Protein AF-A0A2V8IHZ8-F1 (afdb_monomer_lite)

Radius of gyration: 17.78 Å; chains: 1; bounding box: 37×29×48 Å

Foldseek 3Di:
DDDDDDDPVRCVVVVVVVVVVVVVVVVCVVVDPWDAFQQDVVSQVVQVKDKDQWDWDDDPHGIDIDHDPMDIDGHTDDDLPDWDKDKDKDQADDPDWDWDFDDDPNHTQDIDIGHHDNRDIDIDITGDDNVRRD

Sequence (134 aa):
MYWNVYSPEEWKVRAAAVAAVDARRKDVERRTIDRVVVDDSAGEQAHALRGENATEGFFEGRKTREARGGWFSYELKIAGDAPVTLAATYRGSEGRRRVFDVLVDDQKIATESLEYHPTEELDKEYRVPDAITR

Secondary structure (DSSP, 8-state):
-------HHHHHHHHHHHHHHHHHHHHHHHH-S----TT-HHHHHHTT-EEEEEEEEEETTEEEEEEEEEEEE------TTS--EEEEEEEPBSSSPPEEEEEETTEEEEEEE--B-TT-EEEEEEEPPHHHH-

Structure (mmCIF, N/CA/C/O backbone):
data_AF-A0A2V8IHZ8-F1
#
_entry.id   AF-A0A2V8IHZ8-F1
#
loop_
_atom_site.group_PDB
_atom_site.id
_atom_site.type_symbol
_atom_site.label_atom_id
_atom_site.label_alt_id
_atom_site.label_comp_id
_atom_site.label_asym_id
_atom_site.label_entity_id
_atom_site.label_seq_id
_atom_site.pdbx_PDB_ins_code
_atom_site.Cartn_x
_atom_site.Cartn_y
_atom_site.Cartn_z
_atom_site.occupancy
_atom_site.B_iso_or_equiv
_atom_site.auth_seq_id
_atom_site.auth_comp_id
_atom_site.auth_asym_id
_atom_site.auth_atom_id
_atom_site.pdbx_PDB_model_num
ATOM 1 N N . MET A 1 1 ? 14.580 13.621 -26.793 1.00 48.56 1 MET A N 1
ATOM 2 C CA . MET A 1 1 ? 13.877 12.360 -27.112 1.00 48.56 1 MET A CA 1
ATOM 3 C C . MET A 1 1 ? 14.943 11.283 -27.209 1.00 48.56 1 MET A C 1
ATOM 5 O O . MET A 1 1 ? 15.886 11.484 -27.962 1.00 48.56 1 MET A O 1
ATOM 9 N N . TYR A 1 2 ? 14.853 10.229 -26.400 1.00 54.69 2 TYR A N 1
ATOM 10 C CA . TYR A 1 2 ? 15.806 9.115 -26.406 1.00 54.69 2 TYR A CA 1
ATOM 11 C C . TYR A 1 2 ? 15.078 7.857 -26.877 1.00 54.69 2 TYR A C 1
ATOM 13 O O . TYR A 1 2 ? 13.964 7.595 -26.428 1.00 54.69 2 TYR A O 1
ATOM 21 N N . TRP A 1 3 ? 15.697 7.113 -27.791 1.00 72.44 3 TRP A N 1
ATOM 22 C CA . TRP A 1 3 ? 15.187 5.843 -28.301 1.00 72.44 3 TRP A CA 1
ATOM 23 C C . TRP A 1 3 ? 16.111 4.718 -27.857 1.00 72.44 3 TRP A C 1
ATOM 25 O O . TRP A 1 3 ? 17.318 4.784 -28.083 1.00 72.44 3 TRP A O 1
ATOM 35 N N . ASN A 1 4 ? 15.538 3.682 -27.250 1.00 74.81 4 ASN A N 1
ATOM 36 C CA . ASN A 1 4 ? 16.268 2.451 -26.981 1.00 74.81 4 ASN A CA 1
ATOM 37 C C . ASN A 1 4 ? 16.297 1.613 -28.262 1.00 74.81 4 ASN A C 1
ATOM 39 O O . ASN A 1 4 ? 15.245 1.248 -28.788 1.00 74.81 4 ASN A O 1
ATOM 43 N N . VAL A 1 5 ? 17.497 1.329 -28.763 1.00 80.00 5 VAL A N 1
ATOM 44 C CA . VAL A 1 5 ? 17.718 0.471 -29.931 1.00 80.00 5 VAL A CA 1
ATOM 45 C C . VAL A 1 5 ? 18.131 -0.902 -29.422 1.00 80.00 5 VAL A C 1
ATOM 47 O O . VAL A 1 5 ? 19.093 -1.010 -28.668 1.00 80.00 5 VAL A O 1
ATOM 50 N N . TYR A 1 6 ? 17.395 -1.935 -29.820 1.00 81.69 6 TYR A N 1
ATOM 51 C CA . TYR A 1 6 ? 17.648 -3.319 -29.424 1.00 81.69 6 TYR A CA 1
ATOM 52 C C . TYR A 1 6 ? 17.992 -4.155 -30.655 1.00 81.69 6 TYR A C 1
ATOM 54 O O . TYR A 1 6 ? 17.402 -3.955 -31.721 1.00 81.69 6 TYR A O 1
ATOM 62 N N . SER A 1 7 ? 18.894 -5.126 -30.512 1.00 89.06 7 SER A N 1
ATOM 63 C CA . SER A 1 7 ? 19.022 -6.195 -31.505 1.00 89.06 7 SER A CA 1
ATOM 64 C C . SER A 1 7 ? 17.756 -7.072 -31.533 1.00 89.06 7 SER A C 1
ATOM 66 O O . SER A 1 7 ? 16.971 -7.073 -30.578 1.00 89.06 7 SER A O 1
ATOM 68 N N . PRO A 1 8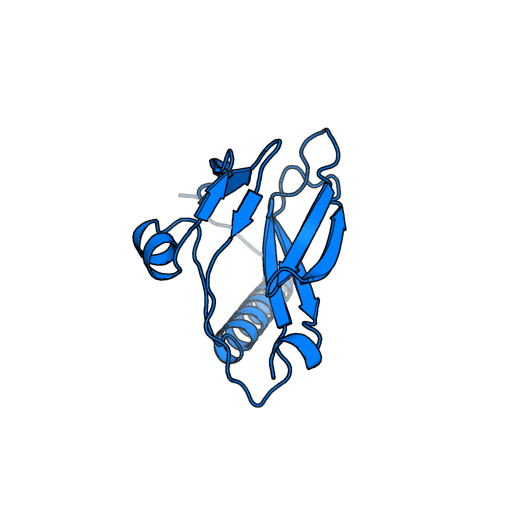 ? 17.527 -7.868 -32.595 1.00 87.00 8 PRO A N 1
ATOM 69 C CA . PRO A 1 8 ? 16.374 -8.769 -32.665 1.00 87.00 8 PRO A CA 1
ATOM 70 C C . PRO A 1 8 ? 16.292 -9.776 -31.504 1.00 87.00 8 PRO A C 1
ATOM 72 O O . PRO A 1 8 ? 15.195 -10.179 -31.116 1.00 87.00 8 PRO A O 1
ATOM 75 N N . GLU A 1 9 ? 17.432 -10.193 -30.952 1.00 87.19 9 GLU A N 1
ATOM 76 C CA . GLU A 1 9 ? 17.508 -11.135 -29.829 1.00 87.19 9 GLU A CA 1
ATOM 77 C C . GLU A 1 9 ? 17.181 -10.448 -28.499 1.00 87.19 9 GLU A C 1
ATOM 79 O O . GLU A 1 9 ? 16.333 -10.932 -27.746 1.00 87.19 9 GLU A O 1
ATOM 84 N N . GLU A 1 10 ? 17.755 -9.266 -28.253 1.00 85.69 10 GLU A N 1
ATOM 85 C CA . GLU A 1 10 ? 17.426 -8.433 -27.089 1.00 85.69 10 GLU A CA 1
ATOM 86 C C . GLU A 1 10 ? 15.956 -8.005 -27.098 1.00 85.69 10 GLU A C 1
ATOM 88 O O . GLU A 1 10 ? 15.300 -7.994 -26.054 1.00 85.69 10 GLU A O 1
ATOM 93 N N . TRP A 1 11 ? 15.403 -7.719 -28.281 1.00 85.31 11 TRP A N 1
ATOM 94 C CA . TRP A 1 11 ? 13.991 -7.394 -28.435 1.00 85.31 11 TRP A CA 1
ATOM 95 C C . TRP A 1 11 ? 13.089 -8.554 -28.021 1.00 85.31 11 TRP A C 1
ATOM 97 O O . TRP A 1 11 ? 12.104 -8.324 -27.328 1.00 85.31 11 TRP A O 1
ATOM 107 N N . LYS A 1 12 ? 13.418 -9.804 -28.373 1.00 86.88 12 LYS A N 1
ATOM 108 C CA . LYS A 1 12 ? 12.622 -10.971 -27.949 1.00 86.88 12 LYS A CA 1
ATOM 109 C C . LYS A 1 12 ? 12.601 -11.119 -26.429 1.00 86.88 12 LYS A C 1
ATOM 111 O O . LYS A 1 12 ? 11.531 -11.320 -25.858 1.00 86.88 12 LYS A O 1
ATOM 116 N N . VAL A 1 13 ? 13.757 -10.976 -25.777 1.00 86.50 13 VAL A N 1
ATOM 117 C CA . VAL A 1 13 ? 13.861 -11.045 -24.310 1.00 86.50 13 VAL A CA 1
ATOM 118 C C . VAL A 1 13 ? 13.079 -9.902 -23.663 1.00 86.50 13 VAL A C 1
ATOM 120 O O . VAL A 1 13 ? 12.285 -10.128 -22.749 1.00 86.50 13 VAL A O 1
ATOM 123 N N . ARG A 1 14 ? 13.241 -8.673 -24.166 1.00 84.62 14 ARG A N 1
ATOM 124 C CA . ARG A 1 14 ? 12.547 -7.499 -23.628 1.00 84.62 14 ARG A CA 1
ATOM 125 C C . ARG A 1 14 ? 11.040 -7.570 -23.853 1.00 84.62 14 ARG A C 1
ATOM 127 O O . ARG A 1 14 ? 10.291 -7.268 -22.932 1.00 84.62 14 ARG A O 1
ATOM 134 N N . ALA A 1 15 ? 10.594 -7.992 -25.032 1.00 85.31 15 ALA A N 1
ATOM 135 C CA . ALA A 1 15 ? 9.181 -8.160 -25.350 1.00 85.31 15 ALA A CA 1
ATOM 136 C C . ALA A 1 15 ? 8.532 -9.221 -24.452 1.00 85.31 15 ALA A C 1
ATOM 138 O O . ALA A 1 15 ? 7.447 -8.981 -23.926 1.00 85.31 15 ALA A O 1
ATOM 139 N N . ALA A 1 16 ? 9.211 -10.347 -24.207 1.00 86.56 16 ALA A N 1
ATOM 140 C CA . ALA A 1 16 ? 8.738 -11.366 -23.273 1.00 86.56 16 ALA A CA 1
ATOM 141 C C . ALA A 1 16 ? 8.646 -10.828 -21.834 1.00 86.56 16 ALA A C 1
ATOM 143 O O . ALA A 1 16 ? 7.636 -11.041 -21.165 1.00 86.56 16 ALA A O 1
ATOM 144 N N . ALA A 1 17 ? 9.651 -10.073 -21.376 1.00 83.88 17 ALA A N 1
ATOM 145 C CA . ALA A 1 17 ? 9.634 -9.444 -20.055 1.00 83.88 17 ALA A CA 1
ATOM 146 C C . ALA A 1 17 ? 8.495 -8.418 -19.914 1.00 83.88 17 ALA A C 1
ATOM 148 O O . ALA A 1 17 ? 7.767 -8.436 -18.924 1.00 83.88 17 ALA A O 1
ATOM 149 N N . VAL A 1 18 ? 8.291 -7.559 -20.918 1.00 81.81 18 VAL A N 1
ATOM 150 C CA . VAL A 1 18 ? 7.194 -6.576 -20.937 1.00 81.81 18 VAL A CA 1
ATOM 151 C C . VAL A 1 18 ? 5.835 -7.275 -20.938 1.00 81.81 18 VAL A C 1
ATOM 153 O O . VAL A 1 18 ? 4.954 -6.887 -20.173 1.00 81.81 18 VAL A O 1
ATOM 156 N N . ALA A 1 19 ? 5.668 -8.328 -21.740 1.00 84.19 19 ALA A N 1
ATOM 157 C CA . ALA A 1 19 ? 4.435 -9.107 -21.776 1.00 84.19 19 ALA A CA 1
ATOM 158 C C . ALA A 1 19 ? 4.148 -9.798 -20.433 1.00 84.19 19 ALA A C 1
ATOM 160 O O . ALA A 1 19 ? 3.002 -9.808 -19.990 1.00 84.19 19 ALA A O 1
ATOM 161 N N . ALA A 1 20 ? 5.172 -10.329 -19.757 1.00 82.62 20 ALA A N 1
ATOM 162 C CA . ALA A 1 20 ? 5.023 -10.945 -18.440 1.00 82.62 20 ALA A CA 1
ATOM 163 C C . ALA A 1 20 ? 4.608 -9.924 -17.365 1.00 82.62 20 ALA A C 1
ATOM 165 O O . ALA A 1 20 ? 3.715 -10.204 -16.564 1.00 82.62 20 ALA A O 1
ATOM 166 N N . VAL A 1 21 ? 5.206 -8.727 -17.377 1.00 81.69 21 VAL A N 1
ATOM 167 C CA . VAL A 1 21 ? 4.830 -7.629 -16.471 1.00 81.69 21 VAL A CA 1
ATOM 168 C C . VAL A 1 21 ? 3.394 -7.169 -16.734 1.00 81.69 21 VAL A C 1
ATOM 170 O O . VAL A 1 21 ? 2.618 -7.022 -15.792 1.00 81.69 21 VAL A O 1
ATOM 173 N N . ASP A 1 22 ? 3.007 -6.989 -18.000 1.00 80.38 22 ASP A N 1
ATOM 174 C CA . ASP A 1 22 ? 1.645 -6.583 -18.369 1.00 80.38 22 ASP A CA 1
ATOM 175 C C . ASP A 1 22 ? 0.603 -7.648 -17.992 1.00 80.38 22 ASP A C 1
ATOM 177 O O . ASP A 1 22 ? -0.448 -7.317 -17.440 1.00 80.38 22 ASP A O 1
ATOM 181 N N . ALA A 1 23 ? 0.913 -8.930 -18.208 1.00 83.38 23 ALA A N 1
ATOM 182 C CA . ALA A 1 23 ? 0.056 -10.040 -17.804 1.00 83.38 23 ALA A CA 1
ATOM 183 C C . ALA A 1 23 ? -0.120 -10.104 -16.279 1.00 83.38 23 ALA A C 1
ATOM 185 O O . ALA A 1 23 ? -1.247 -10.249 -15.806 1.00 83.38 23 ALA A O 1
ATOM 186 N N . ARG A 1 24 ? 0.966 -9.933 -15.507 1.00 82.38 24 ARG A N 1
ATOM 187 C CA . ARG A 1 24 ? 0.901 -9.861 -14.038 1.00 82.38 24 ARG A CA 1
ATOM 188 C C . ARG A 1 24 ? 0.051 -8.677 -13.583 1.00 82.38 24 ARG A C 1
ATOM 190 O O . ARG A 1 24 ? -0.800 -8.857 -12.718 1.00 82.38 24 ARG A O 1
ATOM 197 N N . ARG A 1 25 ? 0.235 -7.496 -14.184 1.00 80.94 25 ARG A N 1
ATOM 198 C CA . ARG A 1 25 ? -0.558 -6.302 -13.856 1.00 80.94 25 ARG A CA 1
ATOM 199 C C . ARG A 1 25 ? -2.047 -6.552 -14.092 1.00 80.94 25 ARG A C 1
ATOM 201 O O . ARG A 1 25 ? -2.833 -6.377 -13.170 1.00 80.94 25 ARG A O 1
ATOM 208 N N . LYS A 1 26 ? -2.419 -7.055 -15.273 1.00 82.62 26 LYS A N 1
ATOM 209 C CA . LYS A 1 26 ? -3.815 -7.373 -15.618 1.00 82.62 26 LYS A CA 1
ATOM 210 C C . LYS A 1 26 ? -4.435 -8.407 -14.688 1.00 82.62 26 LYS A C 1
ATOM 212 O O . LYS A 1 26 ? -5.612 -8.306 -14.355 1.00 82.62 26 LYS A O 1
ATOM 217 N N . ASP A 1 27 ? -3.667 -9.414 -14.287 1.00 85.81 27 ASP A N 1
ATOM 218 C CA . ASP A 1 27 ? -4.157 -10.433 -13.368 1.00 85.81 27 ASP A CA 1
ATOM 219 C C . ASP A 1 27 ? -4.408 -9.871 -11.960 1.00 85.81 27 ASP A C 1
ATOM 221 O O . ASP A 1 27 ? -5.451 -10.163 -11.374 1.00 85.81 27 ASP A O 1
ATOM 225 N N . VAL A 1 28 ? -3.507 -9.024 -11.452 1.00 84.19 28 VAL A N 1
ATOM 226 C CA . VAL A 1 28 ? -3.712 -8.306 -10.186 1.00 84.19 28 VAL A CA 1
ATOM 227 C C . VAL A 1 28 ? -4.925 -7.384 -10.293 1.00 84.19 28 VAL A C 1
ATOM 229 O O . VAL A 1 28 ? -5.819 -7.477 -9.458 1.00 84.19 28 VAL A O 1
ATOM 232 N N . GLU A 1 29 ? -5.022 -6.572 -11.352 1.00 84.50 29 GLU A N 1
ATOM 233 C CA . GLU A 1 29 ? -6.158 -5.669 -11.596 1.00 84.50 29 GLU A CA 1
ATOM 234 C C . GLU A 1 29 ? -7.491 -6.429 -11.630 1.00 84.50 29 GLU A C 1
ATOM 236 O O . GLU A 1 29 ? -8.459 -6.006 -11.007 1.00 84.50 29 GLU A O 1
ATOM 241 N N . ARG A 1 30 ? -7.538 -7.598 -12.281 1.00 86.88 30 ARG A N 1
ATOM 242 C CA . ARG A 1 30 ? -8.739 -8.444 -12.343 1.00 86.88 30 ARG A CA 1
ATOM 243 C C . ARG A 1 30 ? -9.156 -8.996 -10.978 1.00 86.88 30 ARG A C 1
ATOM 245 O O . ARG A 1 30 ? -10.344 -9.201 -10.749 1.00 86.88 30 ARG A O 1
ATOM 252 N N . ARG A 1 31 ? -8.194 -9.301 -10.105 1.00 86.75 31 ARG A N 1
ATOM 253 C CA . ARG A 1 31 ? -8.437 -9.841 -8.755 1.00 86.75 31 ARG A CA 1
ATOM 254 C C . ARG A 1 31 ? -8.588 -8.745 -7.693 1.00 86.75 31 ARG A C 1
ATOM 256 O O . ARG A 1 31 ? -8.841 -9.063 -6.536 1.00 86.75 31 ARG A O 1
ATOM 263 N N . THR A 1 32 ? -8.426 -7.478 -8.070 1.00 88.62 32 THR A N 1
ATOM 264 C CA . THR A 1 32 ? -8.514 -6.342 -7.152 1.00 88.62 32 THR A CA 1
ATOM 265 C C . THR A 1 32 ? -9.975 -6.048 -6.831 1.00 88.62 32 THR A C 1
ATOM 267 O O . THR A 1 32 ? -10.758 -5.740 -7.726 1.00 88.62 32 THR A O 1
ATOM 270 N N . ILE A 1 33 ? -10.338 -6.147 -5.551 1.00 90.00 33 ILE A N 1
ATOM 271 C CA . ILE A 1 33 ? -11.685 -5.814 -5.062 1.00 90.00 33 ILE A CA 1
ATOM 272 C C . ILE A 1 33 ? -11.808 -4.304 -4.851 1.00 90.00 33 IL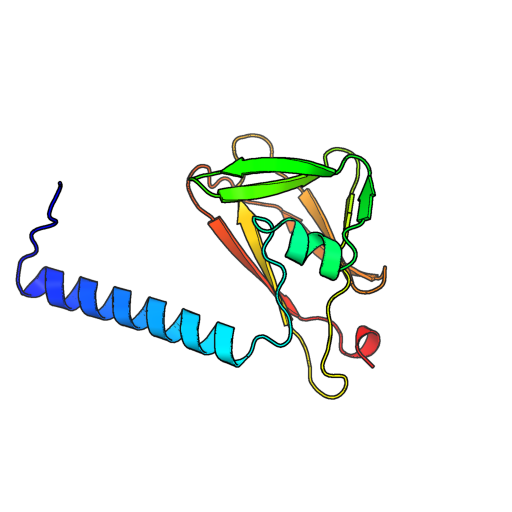E A C 1
ATOM 274 O O . ILE A 1 33 ? -12.779 -3.691 -5.287 1.00 90.00 33 ILE A O 1
ATOM 278 N N . ASP A 1 34 ? -10.805 -3.717 -4.202 1.00 91.62 34 ASP A N 1
ATOM 279 C CA . ASP A 1 34 ? -10.734 -2.294 -3.907 1.00 91.62 34 ASP A CA 1
ATOM 280 C C . ASP A 1 34 ? -9.279 -1.818 -3.960 1.00 91.62 34 ASP A C 1
ATOM 282 O O . ASP A 1 34 ? -8.352 -2.619 -3.789 1.00 91.62 34 ASP A O 1
ATOM 286 N N . ARG A 1 35 ? -9.062 -0.530 -4.242 1.00 92.94 35 ARG A N 1
ATOM 287 C CA . ARG A 1 35 ? -7.713 0.025 -4.417 1.00 92.94 35 ARG A CA 1
ATOM 288 C C . ARG A 1 35 ? -7.637 1.485 -4.002 1.00 92.94 35 ARG A C 1
ATOM 290 O O . ARG A 1 35 ? -8.262 2.343 -4.620 1.00 92.94 35 ARG A O 1
ATOM 297 N N . VAL A 1 36 ? -6.718 1.773 -3.084 1.00 92.94 36 VAL A N 1
ATOM 298 C CA . VAL A 1 36 ? -6.307 3.143 -2.754 1.00 92.94 36 VAL A CA 1
ATOM 299 C C . VAL A 1 36 ? -5.068 3.516 -3.557 1.00 92.94 36 VAL A C 1
ATOM 301 O O . VAL A 1 36 ? -4.070 2.796 -3.549 1.00 92.94 36 VAL A O 1
ATOM 304 N N . VAL A 1 37 ? -5.124 4.657 -4.241 1.00 91.12 37 VAL A N 1
ATOM 305 C CA . VAL A 1 37 ? -3.958 5.268 -4.884 1.00 91.12 37 VAL A CA 1
ATOM 306 C C . VAL A 1 37 ? -3.519 6.442 -4.020 1.00 91.12 37 VAL A C 1
ATOM 308 O O . VAL A 1 37 ? -4.200 7.455 -3.972 1.00 91.12 37 VAL A O 1
ATOM 311 N N . VAL A 1 38 ? -2.371 6.308 -3.356 1.00 88.44 38 VAL A N 1
ATOM 312 C CA . VAL A 1 38 ? -1.829 7.319 -2.421 1.00 88.44 38 VAL A CA 1
ATOM 313 C C . VAL A 1 38 ? -1.511 8.661 -3.103 1.00 88.44 38 VAL A C 1
ATOM 315 O O . VAL A 1 38 ? -1.407 9.693 -2.454 1.00 88.44 38 VAL A O 1
ATOM 318 N N . ASP A 1 39 ? -1.370 8.669 -4.428 1.00 86.56 39 ASP A N 1
ATOM 319 C CA . ASP A 1 39 ? -1.155 9.894 -5.205 1.00 86.56 39 ASP A CA 1
ATOM 320 C C . ASP A 1 39 ? -2.435 10.723 -5.421 1.00 86.56 39 ASP A C 1
ATOM 322 O O . ASP A 1 39 ? -2.363 11.920 -5.715 1.00 86.56 39 ASP A O 1
ATOM 326 N N . ASP A 1 40 ? -3.604 10.106 -5.220 1.00 89.62 40 ASP A N 1
ATOM 327 C CA . ASP A 1 40 ? -4.916 10.711 -5.423 1.00 89.62 40 ASP A CA 1
ATOM 328 C C . ASP A 1 40 ? -5.601 11.019 -4.086 1.00 89.62 40 ASP A C 1
ATOM 330 O O . ASP A 1 40 ? -6.251 10.170 -3.475 1.00 89.62 40 ASP A O 1
ATOM 334 N N . SER A 1 41 ? -5.496 12.274 -3.645 1.00 87.94 41 SER A N 1
ATOM 335 C CA . SER A 1 41 ? -6.042 12.709 -2.354 1.00 87.94 41 SER A CA 1
ATOM 336 C C . SER A 1 41 ? -7.563 12.534 -2.252 1.00 87.94 41 SER A C 1
ATOM 338 O O . SER A 1 41 ? -8.081 12.304 -1.160 1.00 87.94 41 SER A O 1
ATOM 340 N N . ALA A 1 42 ? -8.291 12.614 -3.374 1.00 90.62 42 ALA A N 1
ATOM 341 C CA . ALA A 1 42 ? -9.731 12.361 -3.399 1.00 90.62 42 ALA A CA 1
ATOM 342 C C . ALA A 1 42 ? -10.042 10.879 -3.140 1.00 90.62 42 ALA A C 1
ATOM 344 O O . ALA A 1 42 ? -10.923 10.566 -2.338 1.00 90.62 42 ALA A O 1
ATOM 345 N N . GLY A 1 43 ? -9.290 9.971 -3.765 1.00 92.69 43 GLY A N 1
ATOM 346 C CA . GLY A 1 43 ? -9.336 8.538 -3.515 1.00 92.69 43 GLY A CA 1
ATOM 347 C C . GLY A 1 43 ? -8.975 8.189 -2.076 1.00 92.69 43 GLY A C 1
ATOM 348 O O . GLY A 1 43 ? -9.718 7.455 -1.433 1.00 92.69 43 GLY A O 1
ATOM 349 N N . GLU A 1 44 ? -7.903 8.753 -1.523 1.00 92.75 44 GLU A N 1
ATOM 350 C CA . GLU A 1 44 ? -7.542 8.546 -0.113 1.00 92.75 44 GLU A CA 1
ATOM 351 C C . GLU A 1 44 ? -8.657 9.002 0.843 1.00 92.75 44 GLU A C 1
ATOM 353 O O . GLU A 1 44 ? -8.999 8.293 1.791 1.00 92.75 44 GLU A O 1
ATOM 358 N N . GLN A 1 45 ? -9.279 10.154 0.573 1.00 93.12 45 GLN A N 1
ATOM 359 C CA . GLN A 1 45 ? -10.393 10.652 1.377 1.00 93.12 45 GLN A CA 1
ATOM 360 C C . GLN A 1 45 ? -11.650 9.782 1.234 1.00 93.12 45 GLN A C 1
ATOM 362 O O . GLN A 1 45 ? -12.343 9.542 2.224 1.00 93.12 45 GLN A O 1
ATOM 367 N N . ALA A 1 46 ? -11.931 9.270 0.032 1.00 94.75 46 ALA A N 1
ATOM 368 C CA . ALA A 1 46 ? -13.035 8.341 -0.213 1.00 94.75 46 ALA A CA 1
ATOM 369 C C . ALA A 1 46 ? -12.868 7.004 0.533 1.00 94.75 46 ALA A C 1
ATOM 371 O O . ALA A 1 46 ? -13.869 6.356 0.830 1.00 94.75 46 ALA A O 1
ATOM 372 N N . HIS A 1 47 ? -11.632 6.633 0.879 1.00 96.06 47 HIS A N 1
ATOM 373 C CA . HIS A 1 47 ? -11.300 5.475 1.717 1.00 96.06 47 HIS A CA 1
ATOM 374 C C . HIS A 1 47 ? -11.013 5.870 3.171 1.00 96.06 47 HIS A C 1
ATOM 376 O O . HIS A 1 47 ? -10.254 5.199 3.867 1.00 96.06 47 HIS A O 1
ATOM 382 N N . ALA A 1 48 ? -11.598 6.980 3.630 1.00 95.56 48 ALA A N 1
ATOM 383 C CA . ALA A 1 48 ? -11.560 7.427 5.017 1.00 95.56 48 ALA A CA 1
ATOM 384 C C . ALA A 1 48 ? -10.144 7.461 5.625 1.00 95.56 48 ALA A C 1
ATOM 386 O O . ALA A 1 48 ? -9.953 7.001 6.752 1.00 95.56 48 ALA A O 1
ATOM 387 N N . LEU A 1 49 ? -9.163 8.016 4.896 1.00 94.38 49 LEU A N 1
ATOM 388 C CA . LEU A 1 49 ? -7.797 8.199 5.398 1.00 94.38 49 LEU A CA 1
ATOM 389 C C . LEU A 1 49 ? -7.797 8.808 6.808 1.00 94.38 49 LEU A C 1
ATOM 391 O O . LEU A 1 49 ? -8.265 9.930 7.025 1.00 94.38 49 LEU A O 1
ATOM 395 N N . ARG A 1 50 ? -7.224 8.070 7.759 1.00 94.81 50 ARG A N 1
ATOM 396 C CA . ARG A 1 50 ? -6.963 8.514 9.135 1.00 94.81 50 ARG A CA 1
ATOM 397 C C . ARG A 1 50 ? -5.502 8.291 9.468 1.00 94.81 50 ARG A C 1
ATOM 399 O O . ARG A 1 50 ? -4.855 7.431 8.880 1.00 94.81 50 ARG A O 1
ATOM 406 N N . GLY A 1 51 ? -4.979 9.051 10.418 1.00 93.75 51 GLY A N 1
ATOM 407 C CA . GLY A 1 51 ? -3.628 8.824 10.896 1.00 93.75 51 GLY A CA 1
ATOM 408 C C . GLY A 1 51 ? -3.176 9.811 11.952 1.00 93.75 51 GLY A C 1
ATOM 409 O O . GLY A 1 51 ? -3.756 10.880 12.135 1.00 93.75 51 GLY A O 1
ATOM 410 N N . GLU A 1 52 ? -2.092 9.438 12.613 1.00 95.88 52 GLU A N 1
ATOM 411 C CA . GLU A 1 52 ? -1.332 10.264 13.536 1.00 95.88 52 GLU A CA 1
ATOM 412 C C . GLU A 1 52 ? 0.082 10.418 12.978 1.00 95.88 52 GLU A C 1
ATOM 414 O O . GLU A 1 52 ? 0.698 9.434 12.570 1.00 95.88 52 GLU A O 1
ATOM 419 N N . ASN A 1 53 ? 0.600 11.648 12.922 1.00 93.50 53 ASN A N 1
ATOM 420 C CA . ASN A 1 53 ? 1.902 11.952 12.313 1.00 93.50 53 ASN A CA 1
ATOM 421 C C . ASN A 1 53 ? 2.057 11.423 10.870 1.00 93.50 53 ASN A C 1
ATOM 423 O O . ASN A 1 53 ? 3.173 11.158 10.421 1.00 93.50 53 ASN A O 1
ATOM 427 N N . ALA A 1 54 ? 0.943 11.270 10.146 1.00 91.75 54 ALA A N 1
ATOM 428 C CA . ALA A 1 54 ? 0.922 10.844 8.755 1.00 91.75 54 ALA A CA 1
ATOM 429 C C . ALA A 1 54 ? 1.234 12.027 7.831 1.00 91.75 54 ALA A C 1
ATOM 431 O O . ALA A 1 54 ? 0.503 13.016 7.788 1.00 91.75 54 ALA A O 1
ATOM 432 N N . THR A 1 55 ? 2.314 11.914 7.068 1.00 89.94 55 THR A N 1
ATOM 433 C CA . THR A 1 55 ? 2.808 12.940 6.151 1.00 89.94 55 THR A CA 1
ATOM 434 C C . THR A 1 55 ? 2.891 12.413 4.728 1.00 89.94 55 THR A C 1
ATOM 436 O O . THR A 1 55 ? 3.158 11.231 4.498 1.00 89.94 55 THR A O 1
ATOM 439 N N . GLU A 1 56 ? 2.701 13.308 3.769 1.00 89.62 56 GLU A N 1
ATOM 440 C CA . GLU A 1 56 ? 2.977 13.035 2.363 1.00 89.62 56 GLU A CA 1
ATOM 441 C C . GLU A 1 56 ? 4.486 13.112 2.102 1.00 89.62 56 GLU A C 1
ATOM 443 O O . GLU A 1 56 ? 5.186 13.991 2.606 1.00 89.62 56 GLU A O 1
ATOM 448 N N . GLY A 1 57 ? 4.984 12.183 1.298 1.00 85.94 57 GLY A N 1
ATOM 449 C CA . GLY A 1 57 ? 6.341 12.168 0.772 1.00 85.94 57 GLY A CA 1
ATOM 450 C C . GLY A 1 57 ? 6.328 12.102 -0.749 1.00 85.94 57 GLY A C 1
ATOM 451 O O . GLY A 1 57 ? 5.278 11.975 -1.375 1.00 85.94 57 GLY A O 1
ATOM 452 N N . PHE A 1 58 ? 7.509 12.128 -1.355 1.00 85.81 58 PHE A N 1
ATOM 453 C CA . PHE A 1 58 ? 7.666 11.988 -2.799 1.00 85.81 58 PHE A CA 1
ATOM 454 C C . PHE A 1 58 ? 8.793 11.006 -3.105 1.00 85.81 58 PHE A C 1
ATOM 456 O O . PHE A 1 58 ? 9.876 11.101 -2.522 1.00 85.81 58 PHE A O 1
ATOM 463 N N . PHE A 1 59 ? 8.536 10.057 -4.000 1.00 83.06 59 PHE A N 1
ATOM 464 C CA . PHE A 1 59 ? 9.506 9.058 -4.429 1.00 83.06 59 PHE A CA 1
ATOM 465 C C . PHE A 1 59 ? 9.310 8.737 -5.911 1.00 83.06 59 PHE A C 1
ATOM 467 O O . PHE A 1 59 ? 8.200 8.438 -6.333 1.00 83.06 59 PHE A O 1
ATOM 474 N N . GLU A 1 60 ? 10.379 8.856 -6.702 1.00 81.94 60 GLU A N 1
ATOM 475 C CA . GLU A 1 60 ? 10.404 8.525 -8.140 1.00 81.94 60 GLU A CA 1
ATOM 476 C C . GLU A 1 60 ? 9.214 9.050 -8.967 1.00 81.94 60 GLU A C 1
ATOM 478 O O . GLU A 1 60 ? 8.698 8.386 -9.863 1.00 81.94 60 GLU A O 1
ATOM 483 N N . GLY A 1 61 ? 8.771 10.280 -8.692 1.00 81.44 61 GLY A N 1
ATOM 484 C CA . GLY A 1 61 ? 7.673 10.894 -9.441 1.00 81.44 61 GLY A CA 1
ATOM 485 C C . GLY A 1 61 ? 6.276 10.613 -8.882 1.00 81.44 61 GLY A C 1
ATOM 486 O O . GLY A 1 61 ? 5.305 11.079 -9.471 1.00 81.44 61 GLY A O 1
ATOM 487 N N . ARG A 1 62 ? 6.165 9.875 -7.772 1.00 83.31 62 ARG A N 1
ATOM 488 C CA . ARG A 1 62 ? 4.903 9.499 -7.120 1.00 83.31 62 ARG A CA 1
ATOM 489 C C . ARG A 1 62 ? 4.842 10.046 -5.702 1.00 83.31 62 ARG A C 1
ATOM 491 O O . ARG A 1 62 ? 5.844 10.033 -4.979 1.00 83.31 62 ARG A O 1
ATOM 498 N N . LYS A 1 63 ? 3.667 10.494 -5.267 1.00 89.50 63 LYS A N 1
ATOM 499 C CA . LYS A 1 63 ? 3.436 10.759 -3.849 1.00 89.50 63 LYS A CA 1
ATOM 500 C C . LYS A 1 63 ? 3.367 9.452 -3.075 1.00 89.50 63 LYS A C 1
ATOM 502 O O . LYS A 1 63 ? 2.910 8.417 -3.555 1.00 89.50 63 LYS A O 1
ATOM 507 N N . THR A 1 64 ? 3.835 9.527 -1.842 1.00 90.19 64 THR A N 1
A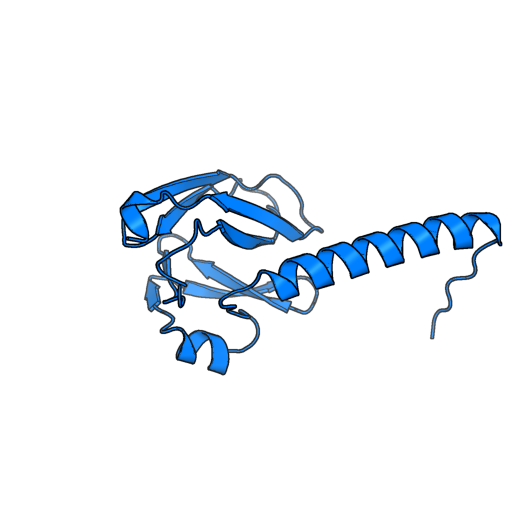TOM 508 C CA . THR A 1 64 ? 3.854 8.418 -0.891 1.00 90.19 64 THR A CA 1
ATOM 509 C C . THR A 1 64 ? 3.278 8.890 0.434 1.00 90.19 64 THR A C 1
ATOM 511 O O . THR A 1 64 ? 3.226 10.090 0.703 1.00 90.19 64 THR A O 1
ATOM 514 N N . ARG A 1 65 ? 2.867 7.949 1.279 1.00 91.75 65 ARG A N 1
ATOM 515 C CA . ARG A 1 65 ? 2.393 8.222 2.634 1.00 91.75 65 ARG A CA 1
ATOM 516 C C . ARG A 1 65 ? 3.360 7.570 3.605 1.00 91.75 65 ARG A C 1
ATOM 518 O O . ARG A 1 65 ? 3.678 6.390 3.465 1.00 91.75 65 ARG A O 1
ATOM 525 N N . GLU A 1 66 ? 3.833 8.328 4.583 1.00 90.81 66 GLU A N 1
ATOM 526 C CA . GLU A 1 66 ? 4.610 7.783 5.692 1.00 90.81 66 GLU A CA 1
ATOM 527 C C . GLU A 1 66 ? 4.136 8.360 7.020 1.00 90.81 66 GLU A C 1
ATOM 529 O O . GLU A 1 66 ? 3.644 9.481 7.074 1.00 90.81 66 GLU A O 1
ATOM 534 N N . ALA A 1 67 ? 4.297 7.597 8.099 1.00 91.25 67 ALA A N 1
ATOM 535 C CA . ALA A 1 67 ? 4.081 8.082 9.453 1.00 91.25 67 ALA A CA 1
ATOM 536 C C . ALA A 1 67 ? 5.290 7.714 10.313 1.00 91.25 67 ALA A C 1
ATOM 538 O O . ALA A 1 67 ? 5.697 6.552 10.366 1.00 91.25 67 ALA A O 1
ATOM 539 N N . ARG A 1 68 ? 5.900 8.706 10.970 1.00 88.38 68 ARG A N 1
ATOM 540 C CA . ARG A 1 68 ? 7.028 8.494 11.891 1.00 88.38 68 ARG A CA 1
ATOM 541 C C . ARG A 1 68 ? 6.562 8.742 13.315 1.00 88.38 68 ARG A C 1
ATOM 543 O O . ARG A 1 68 ? 6.192 9.863 13.640 1.00 88.38 68 ARG A O 1
ATOM 550 N N . GLY A 1 69 ? 6.611 7.710 14.158 1.00 89.75 69 GLY A N 1
ATOM 551 C CA . GLY A 1 69 ? 6.064 7.798 15.518 1.00 89.75 69 GLY A CA 1
ATOM 552 C C . GLY A 1 69 ? 4.546 7.987 15.514 1.00 89.75 69 GLY A C 1
ATOM 553 O O . GLY A 1 69 ? 4.025 8.786 16.281 1.00 89.75 69 GLY A O 1
ATOM 554 N N . GLY A 1 70 ? 3.862 7.310 14.596 1.00 93.88 70 GLY A N 1
ATOM 555 C CA . GLY A 1 70 ? 2.420 7.384 14.417 1.00 93.88 70 GLY A CA 1
ATOM 556 C C . GLY A 1 70 ? 1.959 6.314 13.432 1.00 93.88 70 GLY A C 1
ATOM 557 O O . GLY A 1 70 ? 2.657 5.319 13.230 1.00 93.88 70 GLY A O 1
ATOM 558 N N . TRP A 1 71 ? 0.804 6.515 12.812 1.00 94.75 71 TRP A N 1
ATOM 559 C CA . TRP A 1 71 ? 0.160 5.524 11.951 1.00 94.75 71 TRP A CA 1
ATOM 560 C C . TRP A 1 71 ? -0.700 6.198 10.885 1.00 94.75 71 TRP A C 1
ATOM 562 O O . TRP A 1 71 ? -1.017 7.381 10.977 1.00 94.75 71 TRP A O 1
ATOM 572 N N . PHE A 1 72 ? -1.097 5.433 9.875 1.00 95.19 72 PHE A N 1
ATOM 573 C CA . PHE A 1 72 ? -2.191 5.799 8.985 1.00 95.19 72 PHE A CA 1
ATOM 574 C C . PHE A 1 72 ? -3.003 4.555 8.629 1.00 95.19 72 PHE A C 1
ATOM 576 O O . PHE A 1 72 ? -2.481 3.441 8.672 1.00 95.19 72 PHE A O 1
ATOM 583 N N . SER A 1 73 ? -4.274 4.744 8.294 1.00 95.31 73 SER A N 1
ATOM 584 C CA . SER A 1 73 ? -5.190 3.677 7.905 1.00 95.31 73 SER A CA 1
ATOM 585 C C . SER A 1 73 ? -6.120 4.133 6.787 1.00 95.31 73 SER A C 1
ATOM 587 O O . SER A 1 73 ? -6.375 5.328 6.622 1.00 95.31 73 SER A O 1
ATOM 589 N N . TYR A 1 74 ? -6.668 3.153 6.074 1.00 95.38 74 TYR A N 1
ATOM 590 C CA . TYR A 1 74 ? -7.736 3.322 5.095 1.00 95.38 74 TYR A CA 1
ATOM 591 C C . TYR A 1 74 ? -8.830 2.294 5.372 1.00 95.38 74 TYR A C 1
ATOM 593 O O . TYR A 1 74 ? -8.544 1.200 5.859 1.00 95.38 74 TYR A O 1
ATOM 601 N N . GLU A 1 75 ? -10.065 2.633 5.029 1.00 94.12 75 GLU A N 1
ATOM 602 C CA . GLU A 1 75 ? -11.192 1.706 5.008 1.00 94.12 75 GLU A CA 1
ATOM 603 C C . GLU A 1 75 ? -11.315 1.125 3.591 1.00 94.12 75 GLU A C 1
ATOM 605 O O . GLU A 1 75 ? -11.557 1.854 2.629 1.00 94.12 75 GLU A O 1
ATOM 610 N N . LEU A 1 76 ? -11.103 -0.187 3.463 1.00 91.75 76 LEU A N 1
ATOM 611 C CA . LEU A 1 76 ? -11.176 -0.923 2.199 1.00 91.75 76 LEU A CA 1
ATOM 612 C C . LEU A 1 76 ? -12.454 -1.755 2.138 1.00 91.75 76 LEU A C 1
ATOM 614 O O . LEU A 1 76 ? -12.849 -2.387 3.118 1.00 91.75 76 LEU A O 1
ATOM 618 N N . LYS A 1 77 ? -13.070 -1.822 0.960 1.00 89.69 77 LYS A N 1
ATOM 619 C CA . LYS A 1 77 ? -14.191 -2.730 0.711 1.00 89.69 77 LYS A CA 1
ATOM 620 C C . LYS A 1 77 ? -13.676 -4.150 0.504 1.00 89.69 77 LYS A C 1
ATOM 622 O O . LYS A 1 77 ? -12.758 -4.386 -0.280 1.00 89.69 77 LYS A O 1
ATOM 627 N N . ILE A 1 78 ? -14.329 -5.109 1.152 1.00 85.81 78 ILE A N 1
ATOM 628 C CA . ILE A 1 78 ? -14.070 -6.540 0.972 1.00 85.81 78 ILE A CA 1
ATOM 629 C C . ILE A 1 78 ? -15.293 -7.240 0.377 1.00 85.81 78 ILE A C 1
ATOM 631 O O . ILE A 1 78 ? -16.432 -6.816 0.574 1.00 85.81 78 ILE A O 1
ATOM 635 N N . ALA A 1 79 ? -15.058 -8.332 -0.349 1.00 77.31 79 ALA A N 1
ATOM 636 C CA . ALA A 1 79 ? -16.110 -9.260 -0.746 1.00 77.31 79 ALA A CA 1
ATOM 637 C C . ALA A 1 79 ? -16.173 -10.378 0.307 1.00 77.31 79 ALA A C 1
ATOM 639 O O . ALA A 1 79 ? -15.283 -11.222 0.350 1.00 77.31 79 ALA A O 1
ATOM 640 N N . GLY A 1 80 ? -17.197 -10.362 1.164 1.00 64.25 80 GLY A N 1
ATOM 641 C CA . GLY A 1 80 ? -17.261 -11.139 2.417 1.00 64.25 80 GLY A CA 1
ATOM 642 C C . GLY A 1 80 ? -17.343 -12.669 2.315 1.00 64.25 80 GLY A C 1
ATOM 643 O O . GLY A 1 80 ? -17.597 -13.316 3.321 1.00 64.25 80 GLY A O 1
ATOM 644 N N . ASP A 1 81 ? -17.146 -13.265 1.136 1.00 71.62 81 ASP A N 1
ATOM 645 C CA . ASP A 1 81 ? -17.282 -14.720 0.939 1.00 71.62 81 ASP A CA 1
ATOM 646 C C . ASP A 1 81 ? -15.990 -15.399 0.447 1.00 71.62 81 ASP A C 1
ATOM 648 O O . ASP A 1 81 ? -15.942 -16.616 0.277 1.00 71.62 81 ASP A O 1
ATOM 652 N N . ALA A 1 82 ? -14.915 -14.634 0.218 1.00 77.06 82 ALA A N 1
ATOM 653 C CA . ALA A 1 82 ? -13.667 -15.161 -0.328 1.00 77.06 82 ALA A CA 1
ATOM 654 C C . ALA A 1 82 ? -12.439 -14.727 0.486 1.00 77.06 82 ALA A C 1
ATOM 656 O O . ALA A 1 82 ? -12.394 -13.600 0.978 1.00 77.06 82 ALA A O 1
ATOM 657 N N . PRO A 1 83 ? -11.401 -15.581 0.576 1.00 82.75 83 PRO A N 1
ATOM 658 C CA . PRO A 1 83 ? -10.143 -15.203 1.202 1.00 82.75 83 PRO A CA 1
ATOM 659 C C . PRO A 1 83 ? -9.511 -14.031 0.449 1.00 82.75 83 PRO A C 1
ATOM 661 O O . PRO A 1 83 ? -9.288 -14.100 -0.763 1.00 82.75 83 PRO A O 1
ATOM 664 N N . VAL A 1 84 ? -9.193 -12.969 1.185 1.00 88.69 84 VAL A N 1
ATOM 665 C CA . VAL A 1 84 ? -8.606 -11.742 0.643 1.00 88.69 84 VAL A CA 1
ATOM 666 C C . VAL A 1 84 ? -7.120 -11.629 0.978 1.00 88.69 84 VAL A C 1
ATOM 668 O O . VAL A 1 84 ? -6.631 -12.090 2.013 1.00 88.69 84 VAL A O 1
ATOM 671 N N . THR A 1 85 ? -6.389 -10.994 0.069 1.00 90.62 85 THR A N 1
ATOM 672 C CA . THR A 1 85 ? -4.973 -10.670 0.231 1.00 90.62 85 THR A CA 1
ATOM 673 C C . THR A 1 85 ? -4.832 -9.160 0.165 1.00 90.62 85 THR A C 1
ATOM 675 O O . THR A 1 85 ? -5.279 -8.542 -0.800 1.00 90.62 85 THR A O 1
ATOM 678 N N . LEU A 1 86 ? -4.185 -8.574 1.167 1.00 91.00 86 LEU A N 1
ATOM 679 C CA . LEU A 1 86 ? -3.772 -7.180 1.127 1.00 91.00 86 LEU A CA 1
ATOM 680 C C . LEU A 1 86 ? -2.461 -7.086 0.345 1.00 91.00 86 LEU A C 1
ATOM 682 O O . LEU A 1 86 ? -1.459 -7.665 0.756 1.00 91.00 86 LEU A O 1
ATOM 686 N N . ALA A 1 87 ? -2.463 -6.356 -0.764 1.00 91.94 87 ALA A N 1
ATOM 687 C CA . ALA A 1 87 ? -1.250 -6.023 -1.499 1.00 91.94 87 ALA A CA 1
ATOM 688 C C . ALA A 1 87 ? -0.874 -4.562 -1.234 1.00 91.94 87 ALA A C 1
ATOM 690 O O . ALA A 1 87 ? -1.724 -3.676 -1.325 1.00 91.94 87 ALA A O 1
ATOM 691 N N . ALA A 1 88 ? 0.392 -4.312 -0.911 1.00 91.69 88 ALA A N 1
ATOM 692 C CA . ALA A 1 88 ? 0.915 -2.976 -0.669 1.00 91.69 88 ALA A CA 1
ATOM 693 C C . ALA A 1 88 ? 2.275 -2.801 -1.344 1.00 91.69 88 ALA A C 1
ATOM 695 O O . ALA A 1 88 ? 3.138 -3.676 -1.265 1.00 91.69 88 ALA A O 1
ATOM 696 N N . THR A 1 89 ? 2.462 -1.646 -1.973 1.00 90.19 89 THR A N 1
ATOM 697 C CA . THR A 1 89 ? 3.727 -1.243 -2.583 1.00 90.19 89 THR A CA 1
ATOM 698 C C . THR A 1 89 ? 4.422 -0.259 -1.653 1.00 90.19 89 THR A C 1
ATOM 700 O O . THR A 1 89 ? 3.862 0.783 -1.304 1.00 90.19 89 THR A O 1
ATOM 703 N N . TYR A 1 90 ? 5.642 -0.584 -1.239 1.00 89.38 90 TYR A N 1
ATOM 704 C CA . TYR A 1 90 ? 6.443 0.258 -0.359 1.00 89.38 90 TYR A CA 1
ATOM 705 C C . TYR A 1 90 ? 7.653 0.822 -1.086 1.00 89.38 90 TYR A C 1
ATOM 707 O O . TYR A 1 90 ? 8.307 0.131 -1.860 1.00 89.38 90 TYR A O 1
ATOM 715 N N . ARG A 1 91 ? 8.032 2.052 -0.741 1.00 84.69 91 ARG A N 1
ATOM 716 C CA . ARG A 1 91 ? 9.378 2.546 -1.035 1.00 84.69 91 ARG A CA 1
ATOM 717 C C . ARG A 1 91 ? 10.390 1.719 -0.239 1.00 84.69 91 ARG A C 1
ATOM 719 O O . ARG A 1 91 ? 10.269 1.636 0.986 1.00 84.69 91 ARG A O 1
ATOM 726 N N . GLY A 1 92 ? 11.400 1.166 -0.903 1.00 78.81 92 GLY A N 1
ATOM 727 C CA . GLY A 1 92 ? 12.490 0.483 -0.219 1.00 78.81 92 GLY A CA 1
ATOM 728 C C . GLY A 1 92 ? 13.275 1.392 0.737 1.00 78.81 92 GLY A C 1
ATOM 729 O O . GLY A 1 92 ? 13.248 2.624 0.663 1.00 78.81 92 GLY A O 1
ATOM 730 N N . SER A 1 93 ? 13.942 0.791 1.722 1.00 75.00 93 SER A N 1
ATOM 731 C CA . SER A 1 93 ? 14.569 1.563 2.795 1.00 75.00 93 SER A CA 1
ATOM 732 C C . SER A 1 93 ? 15.821 2.292 2.298 1.00 75.00 93 SER A C 1
ATOM 734 O O . SER A 1 93 ? 16.736 1.672 1.766 1.00 75.00 93 SER A O 1
ATOM 736 N N . GLU A 1 94 ? 15.913 3.598 2.557 1.00 70.69 94 GLU A N 1
ATOM 737 C CA . GLU A 1 94 ? 17.120 4.400 2.336 1.00 70.69 94 GLU A CA 1
ATOM 738 C C . GLU A 1 94 ? 17.762 4.706 3.699 1.00 70.69 94 GLU A C 1
ATOM 740 O O . GLU A 1 94 ? 17.362 5.614 4.429 1.00 70.69 94 GLU A O 1
ATOM 745 N N . GLY A 1 95 ? 18.723 3.874 4.101 1.00 73.62 95 GLY A N 1
ATOM 746 C CA . GLY A 1 95 ? 19.438 4.020 5.370 1.00 73.62 95 GLY A CA 1
ATOM 747 C C . GLY A 1 95 ? 18.837 3.185 6.502 1.00 73.62 95 GLY A C 1
ATOM 748 O O . GLY A 1 95 ? 18.973 1.963 6.501 1.00 73.62 95 GLY A O 1
ATOM 749 N N . ARG A 1 96 ? 18.229 3.824 7.515 1.00 70.62 96 ARG A N 1
ATOM 750 C CA . ARG A 1 96 ? 17.735 3.115 8.713 1.00 70.62 96 ARG A CA 1
ATOM 751 C C . ARG A 1 96 ? 16.565 2.197 8.370 1.00 70.62 96 ARG A C 1
ATOM 753 O O . ARG A 1 96 ? 15.578 2.654 7.804 1.00 70.62 96 ARG A O 1
ATOM 760 N N . ARG A 1 97 ? 16.667 0.935 8.800 1.00 75.69 97 ARG A N 1
ATOM 761 C CA . ARG A 1 97 ? 15.649 -0.102 8.604 1.00 75.69 97 ARG A CA 1
ATOM 762 C C . ARG A 1 97 ? 14.294 0.369 9.138 1.00 75.69 97 ARG A C 1
ATOM 764 O O . ARG A 1 97 ? 14.163 0.657 10.328 1.00 75.69 97 ARG A O 1
ATOM 771 N N . ARG A 1 98 ? 13.304 0.454 8.250 1.00 83.31 98 ARG A N 1
ATOM 772 C CA . ARG A 1 98 ? 11.916 0.777 8.598 1.00 83.31 98 ARG A CA 1
ATOM 773 C C . ARG A 1 98 ? 11.215 -0.510 9.017 1.00 83.31 98 ARG A C 1
ATOM 775 O O . ARG A 1 98 ? 11.223 -1.484 8.268 1.00 83.31 98 ARG A O 1
ATOM 782 N N . VAL A 1 99 ? 10.650 -0.511 10.219 1.00 89.25 99 VAL A N 1
ATOM 783 C CA . VAL A 1 99 ? 9.896 -1.641 10.771 1.00 89.25 99 VAL A CA 1
ATOM 784 C C . VAL A 1 99 ? 8.549 -1.120 11.232 1.00 89.25 99 VAL A C 1
ATOM 786 O O . VAL A 1 99 ? 8.501 -0.097 11.916 1.00 89.25 99 VAL A O 1
ATOM 78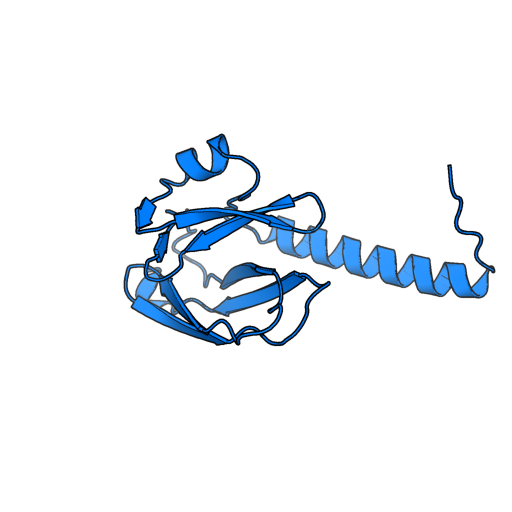9 N N . PHE A 1 100 ? 7.478 -1.792 10.835 1.00 92.19 100 PHE A N 1
ATOM 790 C CA . PHE A 1 100 ? 6.115 -1.418 11.194 1.00 92.19 100 PHE A CA 1
ATOM 791 C C . PHE A 1 100 ? 5.212 -2.646 11.207 1.00 92.19 100 PHE A C 1
ATOM 793 O O . PHE A 1 100 ? 5.488 -3.651 10.552 1.00 92.19 100 PHE A O 1
ATOM 800 N N . ASP A 1 101 ? 4.126 -2.552 11.959 1.00 94.88 101 ASP A N 1
ATOM 801 C CA . ASP A 1 101 ? 3.088 -3.571 11.971 1.00 94.88 101 ASP A CA 1
ATOM 802 C C . ASP A 1 101 ? 2.027 -3.249 10.914 1.00 94.88 101 ASP A C 1
ATOM 804 O O . ASP A 1 101 ? 1.689 -2.089 10.678 1.00 94.88 101 ASP A O 1
ATOM 808 N N . VAL A 1 102 ? 1.505 -4.293 10.274 1.00 94.00 102 VAL A N 1
ATOM 809 C CA . VAL A 1 102 ? 0.366 -4.217 9.359 1.00 94.00 102 VAL A CA 1
ATOM 810 C C . VAL A 1 102 ? -0.840 -4.789 10.086 1.00 94.00 102 VAL A C 1
ATOM 812 O O . VAL A 1 102 ? -0.817 -5.943 10.531 1.00 94.00 102 VAL A O 1
ATOM 815 N N . LEU A 1 103 ? -1.873 -3.963 10.233 1.00 93.75 103 LEU A N 1
ATOM 816 C CA . LEU A 1 103 ? -3.106 -4.305 10.928 1.00 93.75 103 LEU A CA 1
ATOM 817 C C . LEU A 1 103 ? -4.279 -4.313 9.944 1.00 93.75 103 LEU A C 1
ATOM 819 O O . LEU A 1 103 ? -4.321 -3.502 9.019 1.00 93.75 103 LEU A O 1
ATOM 823 N N . VAL A 1 104 ? -5.227 -5.216 10.173 1.00 92.31 104 VAL A N 1
ATOM 824 C CA . VAL A 1 104 ? -6.549 -5.247 9.533 1.00 92.31 104 VAL A CA 1
ATOM 825 C C . VAL A 1 104 ? -7.572 -5.382 10.655 1.00 92.31 104 VAL A C 1
ATOM 827 O O . VAL A 1 104 ? -7.409 -6.257 11.501 1.00 92.31 104 VAL A O 1
ATOM 830 N N . ASP A 1 105 ? -8.557 -4.482 10.701 1.00 89.38 105 ASP A N 1
ATOM 831 C CA . ASP A 1 105 ? -9.557 -4.395 11.780 1.00 89.38 105 ASP A CA 1
ATOM 832 C C . ASP A 1 105 ? -8.929 -4.465 13.186 1.00 89.38 105 ASP A C 1
ATOM 834 O O . ASP A 1 105 ? -9.287 -5.295 14.022 1.00 89.38 105 ASP A O 1
ATOM 838 N N . ASP A 1 106 ? -7.907 -3.629 13.414 1.00 89.88 106 ASP A N 1
ATOM 839 C CA . ASP A 1 106 ? -7.107 -3.552 14.650 1.00 89.88 106 ASP A CA 1
ATOM 840 C C . ASP A 1 106 ? -6.349 -4.841 15.040 1.00 89.88 106 ASP A C 1
ATOM 842 O O . ASP A 1 106 ? -5.648 -4.883 16.055 1.00 89.88 106 ASP A O 1
ATOM 846 N N . GLN A 1 107 ? -6.393 -5.887 14.213 1.00 91.06 107 GLN A N 1
ATOM 847 C CA . GLN A 1 107 ? -5.624 -7.108 14.414 1.00 91.06 107 GLN A CA 1
ATOM 848 C C . GLN A 1 107 ? -4.345 -7.098 13.589 1.00 91.06 107 GLN A C 1
ATOM 850 O O . GLN A 1 107 ? -4.348 -6.925 12.370 1.00 91.06 107 GLN A O 1
ATOM 855 N N . LYS A 1 108 ? -3.217 -7.348 14.256 1.00 93.88 108 LYS A N 1
ATOM 856 C CA . LYS A 1 108 ? -1.928 -7.469 13.581 1.00 93.88 108 LYS A CA 1
ATOM 857 C C . LYS A 1 108 ? -1.875 -8.738 12.731 1.00 93.88 108 LYS A C 1
ATOM 859 O O . LYS A 1 108 ? -1.917 -9.842 13.269 1.00 93.88 108 LYS A O 1
ATOM 864 N N . ILE A 1 109 ? -1.667 -8.566 11.427 1.00 93.38 109 ILE A N 1
ATOM 865 C CA . ILE A 1 109 ? -1.509 -9.668 10.468 1.00 93.38 109 ILE A CA 1
ATOM 866 C C . ILE A 1 109 ? -0.049 -9.905 10.068 1.00 93.38 109 ILE A C 1
ATOM 868 O O . ILE A 1 109 ? 0.313 -11.020 9.698 1.00 93.38 109 ILE A O 1
ATOM 872 N N . ALA A 1 110 ? 0.803 -8.881 10.163 1.00 93.62 110 ALA A N 1
ATOM 873 C CA . ALA A 1 110 ? 2.227 -8.985 9.863 1.00 93.62 110 ALA A CA 1
ATOM 874 C C . ALA A 1 110 ? 3.036 -7.905 10.592 1.00 93.62 110 ALA A C 1
ATOM 876 O O . ALA A 1 110 ? 2.510 -6.857 10.960 1.00 93.62 110 ALA A O 1
ATOM 877 N N . THR A 1 111 ? 4.332 -8.158 10.758 1.00 93.75 111 THR A N 1
ATOM 878 C CA . THR A 1 111 ? 5.332 -7.137 11.088 1.00 93.75 111 THR A CA 1
ATOM 879 C C . THR A 1 111 ? 6.290 -7.076 9.907 1.00 93.75 111 THR A C 1
ATOM 881 O O . THR A 1 111 ? 7.012 -8.042 9.658 1.00 93.75 111 THR A O 1
ATOM 884 N N . GLU A 1 112 ? 6.280 -5.971 9.167 1.00 90.50 112 GLU A N 1
ATOM 885 C CA . GLU A 1 112 ? 7.113 -5.802 7.980 1.00 90.50 112 GLU A CA 1
ATOM 886 C C . GLU A 1 112 ? 8.410 -5.088 8.337 1.00 90.50 112 GLU A C 1
ATOM 888 O O . GLU A 1 112 ? 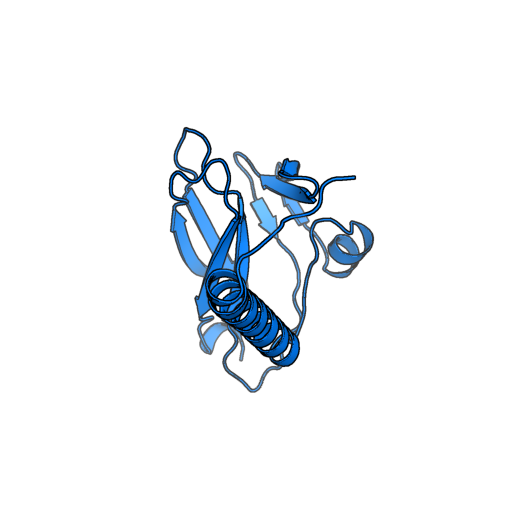8.469 -4.191 9.184 1.00 90.50 112 GLU A O 1
ATOM 893 N N . SER A 1 113 ? 9.478 -5.495 7.661 1.00 88.19 113 SER A N 1
ATOM 894 C CA . SER A 1 113 ? 10.790 -4.911 7.832 1.00 88.19 113 SER A CA 1
ATOM 895 C C . SER A 1 113 ? 11.411 -4.657 6.471 1.00 88.19 113 SER A C 1
ATOM 897 O O . SER A 1 113 ? 11.917 -5.581 5.838 1.00 88.19 113 SER A O 1
ATOM 899 N N . LEU A 1 114 ? 11.363 -3.403 6.026 1.00 84.56 114 LEU A N 1
ATOM 900 C CA . LEU A 1 114 ? 11.784 -3.039 4.678 1.00 84.56 114 LEU A CA 1
ATOM 901 C C . LEU A 1 114 ? 13.301 -3.162 4.533 1.00 84.56 114 LEU A C 1
ATOM 903 O O . LEU A 1 114 ? 14.073 -2.575 5.300 1.00 84.56 114 LEU A O 1
ATOM 907 N N . GLU A 1 115 ? 13.710 -3.934 3.533 1.00 79.62 115 GLU A N 1
ATOM 908 C CA . GLU A 1 115 ? 15.104 -4.127 3.149 1.00 79.62 115 GLU A CA 1
ATOM 909 C C . GLU A 1 115 ? 15.674 -2.865 2.482 1.00 79.62 115 GLU A C 1
ATOM 911 O O . GLU A 1 115 ? 14.938 -1.968 2.054 1.00 79.62 115 GLU A O 1
ATOM 916 N N . TYR A 1 116 ? 17.006 -2.769 2.434 1.00 78.19 116 TYR A N 1
ATOM 917 C CA . TYR A 1 116 ? 17.686 -1.631 1.819 1.00 78.19 116 TYR A CA 1
ATOM 918 C C . TYR A 1 116 ? 17.563 -1.701 0.293 1.00 78.19 116 TYR A C 1
ATOM 920 O O . TYR A 1 116 ? 18.303 -2.430 -0.360 1.00 78.19 116 TYR A O 1
ATOM 928 N N . HIS A 1 117 ? 16.630 -0.918 -0.248 1.00 77.50 117 HIS A N 1
ATOM 929 C CA . HIS A 1 117 ? 16.350 -0.790 -1.678 1.00 77.50 117 HIS A CA 1
ATOM 930 C C . HIS A 1 117 ? 16.081 0.690 -1.997 1.00 77.50 117 HIS A C 1
ATOM 932 O O . HIS A 1 117 ? 14.933 1.121 -2.052 1.00 77.50 117 HIS A O 1
ATOM 938 N N . PRO A 1 118 ? 17.124 1.522 -2.141 1.00 71.69 118 PRO A N 1
ATOM 939 C CA . PRO A 1 118 ? 16.967 2.977 -2.223 1.00 71.69 118 PRO A CA 1
ATOM 940 C C . PRO A 1 118 ? 16.295 3.457 -3.519 1.00 71.69 118 PRO A C 1
ATOM 942 O O . PRO A 1 118 ? 15.820 4.588 -3.572 1.00 71.69 118 PRO A O 1
ATOM 945 N N . THR A 1 119 ? 16.265 2.616 -4.552 1.00 75.44 119 THR A N 1
ATOM 946 C CA . THR A 1 119 ? 15.808 2.957 -5.909 1.00 75.44 119 THR A CA 1
ATOM 947 C C . THR A 1 119 ? 14.697 2.040 -6.410 1.00 75.44 119 THR A C 1
ATOM 949 O O . THR A 1 119 ? 14.446 2.004 -7.606 1.00 75.44 119 THR A O 1
ATOM 952 N N . GLU A 1 120 ? 14.110 1.215 -5.543 1.00 80.38 120 GLU A N 1
ATOM 953 C CA . GLU A 1 120 ? 13.108 0.236 -5.963 1.00 80.38 120 GLU A CA 1
ATOM 954 C C . GLU A 1 120 ? 11.871 0.307 -5.069 1.00 80.38 120 GLU A C 1
ATOM 956 O O . GLU A 1 120 ? 11.943 0.537 -3.855 1.00 80.38 120 GLU A O 1
ATOM 961 N N . GLU A 1 121 ? 10.722 0.089 -5.698 1.00 83.25 121 GLU A N 1
ATOM 962 C CA . GLU A 1 121 ? 9.463 -0.185 -5.023 1.00 83.25 121 GLU A CA 1
ATOM 963 C C . GLU A 1 121 ? 9.367 -1.689 -4.724 1.00 83.25 121 GLU A C 1
ATOM 965 O O . GLU A 1 121 ? 9.721 -2.534 -5.547 1.00 83.25 121 GLU A O 1
ATOM 970 N N . LEU A 1 122 ? 8.891 -2.027 -3.529 1.00 84.31 122 LEU A N 1
ATOM 971 C CA . LEU A 1 122 ? 8.732 -3.396 -3.059 1.00 84.31 122 LEU A CA 1
ATOM 97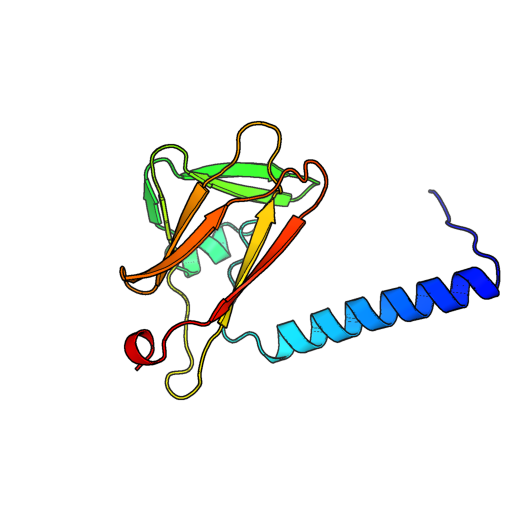2 C C . LEU A 1 122 ? 7.245 -3.708 -2.915 1.00 84.31 122 LEU A C 1
ATOM 974 O O . LEU A 1 122 ? 6.581 -3.176 -2.024 1.00 84.31 122 LEU A O 1
ATOM 978 N N . ASP A 1 123 ? 6.739 -4.599 -3.762 1.00 87.62 123 ASP A N 1
ATOM 979 C CA . ASP A 1 123 ? 5.393 -5.152 -3.623 1.00 87.62 123 ASP A CA 1
ATOM 980 C C . ASP A 1 123 ? 5.384 -6.260 -2.565 1.00 87.62 123 ASP A C 1
ATOM 982 O O . ASP A 1 123 ? 6.174 -7.209 -2.617 1.00 87.62 123 ASP A O 1
ATOM 986 N N . LYS A 1 124 ? 4.468 -6.157 -1.605 1.00 89.94 124 LYS A N 1
ATOM 987 C CA . LYS A 1 124 ? 4.258 -7.147 -0.548 1.00 89.94 124 LYS A CA 1
ATOM 988 C C . LYS A 1 124 ? 2.802 -7.572 -0.520 1.00 89.94 124 LYS A C 1
ATOM 990 O O . LYS A 1 124 ? 1.898 -6.751 -0.646 1.00 89.94 124 LYS A O 1
ATOM 995 N N . GLU A 1 125 ? 2.593 -8.867 -0.332 1.00 91.00 125 GLU A N 1
ATOM 996 C CA . GLU A 1 125 ? 1.277 -9.488 -0.254 1.00 91.00 125 GLU A CA 1
ATOM 997 C C . GLU A 1 125 ? 1.107 -10.116 1.134 1.00 91.00 125 GLU A C 1
ATOM 999 O O . GLU A 1 125 ? 1.907 -10.956 1.548 1.00 91.00 125 GLU A O 1
ATOM 1004 N N . TYR A 1 126 ? 0.050 -9.730 1.843 1.00 90.88 126 TYR A N 1
ATOM 1005 C CA . TYR A 1 126 ? -0.302 -10.244 3.160 1.00 90.88 126 TYR A CA 1
ATOM 1006 C C . TYR A 1 126 ? -1.634 -10.977 3.070 1.00 90.88 126 TYR A C 1
ATOM 1008 O O . TYR A 1 126 ? -2.669 -10.387 2.752 1.00 90.88 126 TYR A O 1
ATOM 1016 N N . ARG A 1 127 ? -1.628 -12.282 3.348 1.00 89.12 127 ARG A N 1
ATOM 1017 C CA . ARG A 1 127 ? -2.875 -13.046 3.440 1.00 89.12 127 ARG A CA 1
ATOM 1018 C C . ARG A 1 127 ? -3.620 -12.607 4.697 1.00 89.12 127 ARG A C 1
ATOM 1020 O O . ARG A 1 127 ? -3.085 -12.746 5.795 1.00 89.12 127 ARG A O 1
ATOM 1027 N N . VAL A 1 128 ? -4.846 -12.126 4.531 1.00 86.31 128 VAL A N 1
ATOM 1028 C CA . VAL A 1 128 ? -5.692 -11.760 5.666 1.00 86.31 128 VAL A CA 1
ATOM 1029 C C . VAL A 1 128 ? -6.330 -13.038 6.224 1.00 86.31 128 VAL A C 1
ATOM 1031 O O . VAL A 1 128 ? -6.862 -13.840 5.450 1.00 86.31 128 VAL A O 1
ATOM 1034 N N . PRO A 1 129 ? -6.247 -13.287 7.541 1.00 83.50 129 PRO A N 1
ATOM 1035 C CA . PRO A 1 129 ? -6.970 -14.381 8.172 1.00 83.50 129 PRO A CA 1
ATOM 1036 C C . PRO A 1 129 ? -8.483 -14.286 7.929 1.00 83.50 129 PRO A C 1
ATOM 1038 O O . PRO A 1 129 ? -9.095 -13.240 8.126 1.00 83.50 129 PRO A O 1
ATOM 1041 N N . ASP A 1 130 ? -9.097 -15.413 7.571 1.00 80.00 130 ASP A N 1
ATOM 1042 C CA . ASP A 1 130 ? -10.543 -15.523 7.314 1.00 80.00 130 ASP A CA 1
ATOM 1043 C C . ASP A 1 130 ? -11.387 -15.092 8.532 1.00 80.00 130 ASP A C 1
ATOM 1045 O O . ASP A 1 130 ? -12.442 -14.493 8.383 1.00 80.00 130 ASP A O 1
ATOM 1049 N N . ALA A 1 131 ? -10.855 -15.285 9.745 1.00 74.94 131 ALA A N 1
ATOM 1050 C CA . ALA A 1 131 ? -11.477 -14.863 11.002 1.00 74.94 131 ALA A CA 1
ATOM 1051 C C . ALA A 1 131 ? -11.665 -13.340 11.153 1.00 74.94 131 ALA A C 1
ATOM 1053 O O . ALA A 1 131 ? -12.400 -12.922 12.040 1.00 74.94 131 ALA A O 1
ATOM 1054 N N . ILE A 1 132 ? -10.979 -12.528 10.342 1.00 75.69 132 ILE A N 1
ATOM 1055 C CA . ILE A 1 132 ? -11.074 -11.058 10.359 1.00 75.69 132 ILE A CA 1
ATOM 1056 C C . ILE A 1 132 ? -12.072 -10.565 9.304 1.00 75.69 132 ILE A C 1
ATOM 1058 O O . ILE A 1 132 ? -12.628 -9.485 9.421 1.00 75.69 132 ILE A O 1
ATOM 1062 N N . THR A 1 133 ? -12.315 -11.367 8.266 1.00 69.25 133 THR A N 1
ATOM 1063 C CA . THR A 1 133 ? -13.052 -10.950 7.060 1.00 69.25 133 THR A CA 1
ATOM 1064 C C . THR A 1 133 ? -14.459 -11.549 6.969 1.00 69.25 133 THR A C 1
ATOM 1066 O O . THR A 1 133 ? -15.147 -11.314 5.975 1.00 69.25 133 THR A O 1
ATOM 1069 N N . ARG A 1 134 ? -14.883 -12.292 8.002 1.00 59.53 134 ARG A N 1
ATOM 1070 C CA . ARG A 1 134 ? -16.199 -12.931 8.151 1.00 59.53 134 ARG A CA 1
ATOM 1071 C C . ARG A 1 134 ? -17.015 -12.352 9.297 1.00 59.53 134 ARG A C 1
ATOM 1073 O O . ARG A 1 134 ? -16.410 -12.020 10.338 1.00 59.53 134 ARG A O 1
#

pLDDT: mean 85.73, std 8.21, range [48.56, 96.06]